Protein AF-A0A9E4CDS3-F1 (afdb_monomer_lite)

Foldseek 3Di:
DDDDPPDDDPDDVVVVVVVVVVVVVVCVVVVVCCVVVVVPPDPVNDDDDDPVVVVVVVVPDD

pLDDT: mean 88.7, std 12.11, range [45.22, 97.19]

Secondary structure (DSSP, 8-state):
----TT------HHHHHHHHHHHHHHHHHHHHHHHHTT-SS-GGG-----HHHHHHHHTT--

Sequence (62 aa):
MLSIRHSKTYRNFAAAYARLQQERIAVSPEFVADVEDGVYPAAEHIVSIDDHEFNAFLAQVK

Structure (mmCIF, N/CA/C/O backbone):
data_AF-A0A9E4CDS3-F1
#
_entry.id   AF-A0A9E4CDS3-F1
#
loop_
_atom_site.group_PDB
_atom_site.id
_atom_site.type_symbol
_atom_site.label_atom_id
_atom_site.label_alt_id
_atom_site.label_comp_id
_atom_site.label_asym_id
_atom_site.label_entity_id
_atom_site.label_seq_id
_atom_site.pdbx_PDB_ins_code
_atom_site.Cartn_x
_atom_site.Cartn_y
_atom_site.Cartn_z
_atom_site.occupancy
_atom_site.B_iso_or_equiv
_atom_site.auth_seq_id
_atom_site.auth_comp_id
_atom_site.auth_asym_id
_atom_site.auth_atom_id
_atom_site.pdbx_PDB_model_num
ATOM 1 N N . MET A 1 1 ? 22.617 13.340 -28.108 1.00 45.22 1 MET A N 1
ATOM 2 C CA . MET A 1 1 ? 23.270 13.131 -26.798 1.00 45.22 1 MET A CA 1
ATOM 3 C C . MET A 1 1 ? 24.658 12.566 -27.064 1.00 45.22 1 MET A C 1
ATOM 5 O O . MET A 1 1 ? 24.771 11.420 -27.477 1.00 45.22 1 MET A O 1
ATOM 9 N N . LEU A 1 2 ? 25.691 13.411 -26.995 1.00 50.25 2 LEU A N 1
ATOM 10 C CA . LEU A 1 2 ? 27.066 13.029 -27.327 1.00 50.25 2 LEU A CA 1
ATOM 11 C C . LEU A 1 2 ? 27.591 12.110 -26.213 1.00 50.25 2 LEU A C 1
ATOM 13 O O . LEU A 1 2 ? 27.875 12.578 -25.114 1.00 50.25 2 LEU A O 1
ATOM 17 N N . SER A 1 3 ? 27.671 10.804 -26.467 1.00 56.47 3 SER A N 1
ATOM 18 C CA . SER A 1 3 ? 28.372 9.899 -25.555 1.00 56.47 3 SER A CA 1
ATOM 19 C C . SER A 1 3 ? 29.873 10.116 -25.731 1.00 56.47 3 SER A C 1
ATOM 21 O O . SER A 1 3 ? 30.405 10.038 -26.841 1.00 56.47 3 SER A O 1
ATOM 23 N N . ILE A 1 4 ? 30.553 10.450 -24.639 1.00 60.59 4 ILE A N 1
ATOM 24 C CA . ILE A 1 4 ? 32.011 10.544 -24.570 1.00 60.59 4 ILE A CA 1
ATOM 25 C C . ILE A 1 4 ? 32.544 9.159 -24.962 1.00 60.59 4 ILE A C 1
ATOM 27 O O . ILE A 1 4 ? 32.155 8.176 -24.337 1.00 60.59 4 ILE A O 1
ATOM 31 N N . ARG A 1 5 ? 33.407 9.051 -25.986 1.00 66.44 5 ARG A N 1
ATOM 32 C CA . ARG A 1 5 ? 33.809 7.774 -26.639 1.00 66.44 5 ARG A CA 1
ATOM 33 C C . ARG A 1 5 ? 34.437 6.701 -25.718 1.00 66.44 5 ARG A C 1
ATOM 35 O O . ARG A 1 5 ? 34.827 5.648 -26.207 1.00 66.44 5 ARG A O 1
ATOM 42 N N . HIS A 1 6 ? 34.527 6.944 -24.411 1.00 67.12 6 HIS A N 1
ATOM 43 C CA . HIS A 1 6 ? 35.165 6.076 -23.421 1.00 67.12 6 HIS A CA 1
ATOM 44 C C . HIS A 1 6 ? 34.301 5.763 -22.184 1.00 67.12 6 HIS A C 1
ATOM 46 O O . HIS A 1 6 ? 34.787 5.094 -21.274 1.00 67.12 6 HIS A O 1
ATOM 52 N N . SER A 1 7 ? 33.039 6.205 -22.093 1.00 68.06 7 SER A N 1
ATOM 53 C CA . SER A 1 7 ? 32.202 5.824 -20.944 1.00 68.06 7 SER A CA 1
ATOM 54 C C . SER A 1 7 ? 31.657 4.402 -21.122 1.00 68.06 7 SER A C 1
ATOM 56 O O . SER A 1 7 ? 30.785 4.167 -21.960 1.00 68.06 7 SER A O 1
ATOM 58 N N . LYS A 1 8 ? 32.149 3.440 -20.333 1.00 79.00 8 LYS A N 1
ATOM 59 C CA . LYS A 1 8 ? 31.594 2.079 -20.279 1.00 79.00 8 LYS A CA 1
ATOM 60 C C . LYS A 1 8 ? 30.416 2.033 -19.306 1.00 79.00 8 LYS A C 1
ATOM 62 O O . LYS A 1 8 ? 30.601 2.137 -18.096 1.00 79.00 8 LYS A O 1
ATOM 67 N N . THR A 1 9 ? 29.207 1.847 -19.827 1.00 78.69 9 THR A N 1
ATOM 68 C CA . THR A 1 9 ? 28.012 1.621 -19.002 1.00 78.69 9 THR A CA 1
ATOM 69 C C . THR A 1 9 ? 27.946 0.157 -18.582 1.00 78.69 9 THR A C 1
ATOM 71 O O . THR A 1 9 ? 27.834 -0.733 -19.419 1.00 78.69 9 THR A O 1
ATOM 74 N N . TYR A 1 10 ? 28.006 -0.101 -17.277 1.00 85.00 10 TYR A N 1
ATOM 75 C CA . TYR A 1 10 ? 27.991 -1.465 -16.732 1.00 85.00 10 TYR A CA 1
ATOM 76 C C . TYR A 1 10 ? 26.580 -1.989 -16.441 1.00 85.00 10 TYR A C 1
ATOM 78 O O . TYR A 1 10 ? 26.330 -3.194 -16.539 1.00 85.00 10 TYR A O 1
ATOM 86 N N . ARG A 1 11 ? 25.652 -1.099 -16.075 1.00 86.62 11 ARG A N 1
ATOM 87 C CA . ARG A 1 11 ? 24.251 -1.415 -15.773 1.00 86.62 11 ARG A CA 1
ATOM 88 C C . ARG A 1 11 ? 23.353 -0.258 -16.187 1.00 86.62 11 ARG A C 1
ATOM 90 O O . ARG A 1 11 ? 23.728 0.902 -16.040 1.00 86.62 11 ARG A O 1
ATOM 97 N N . ASN A 1 12 ? 22.163 -0.591 -16.676 1.00 88.44 12 ASN A N 1
ATOM 98 C CA . ASN A 1 12 ? 21.113 0.373 -16.975 1.00 88.44 12 ASN A CA 1
ATOM 99 C C . ASN A 1 12 ? 19.990 0.228 -15.941 1.00 88.44 12 ASN A C 1
ATOM 101 O O . ASN A 1 12 ? 19.021 -0.500 -16.152 1.00 88.44 12 ASN A O 1
ATOM 105 N N . PHE A 1 13 ? 20.149 0.901 -14.804 1.00 91.12 13 PHE A N 1
ATOM 106 C CA . PHE A 1 13 ? 19.151 0.871 -13.735 1.00 91.12 13 PHE A CA 1
ATOM 107 C C . PHE A 1 13 ? 17.853 1.581 -14.117 1.00 91.12 13 PHE A C 1
ATOM 109 O O . PHE A 1 13 ? 16.804 1.193 -13.624 1.00 91.12 13 PHE A O 1
ATOM 116 N N . ALA A 1 14 ? 17.896 2.551 -15.035 1.00 93.44 14 ALA A N 1
ATOM 117 C CA . ALA A 1 14 ? 16.686 3.199 -15.534 1.00 93.44 14 ALA A CA 1
ATOM 118 C C . ALA A 1 14 ? 15.794 2.200 -16.290 1.00 93.44 14 ALA A C 1
ATOM 120 O O . ALA A 1 14 ? 14.595 2.128 -16.036 1.00 93.44 14 ALA A O 1
ATOM 121 N N . ALA A 1 15 ? 16.384 1.369 -17.155 1.00 94.31 15 ALA A N 1
ATOM 122 C CA . ALA A 1 15 ? 15.652 0.305 -17.842 1.00 94.31 15 ALA A CA 1
ATOM 123 C C . ALA A 1 15 ? 15.160 -0.787 -16.876 1.00 94.31 15 ALA A C 1
ATOM 125 O O . ALA A 1 15 ? 14.035 -1.259 -17.010 1.00 94.31 15 ALA A O 1
ATOM 126 N N . ALA A 1 16 ? 15.974 -1.165 -15.883 1.00 94.00 16 ALA A N 1
ATOM 127 C CA . ALA A 1 16 ? 15.567 -2.132 -14.862 1.00 94.00 16 ALA A CA 1
ATOM 128 C C . ALA A 1 16 ? 14.395 -1.611 -14.013 1.00 94.00 16 ALA A C 1
ATOM 130 O O . ALA A 1 16 ? 13.430 -2.332 -13.782 1.00 94.00 16 ALA A O 1
ATOM 131 N N . TYR A 1 17 ? 14.449 -0.342 -13.608 1.00 95.69 17 TYR A N 1
ATOM 132 C CA . TYR A 1 17 ? 13.378 0.316 -12.869 1.00 95.69 17 TYR A CA 1
ATOM 133 C C . TYR A 1 17 ? 12.092 0.400 -13.694 1.00 95.69 17 TYR A C 1
ATOM 135 O O . TYR A 1 17 ? 11.025 0.057 -13.196 1.00 95.69 17 TYR A O 1
ATOM 143 N N . ALA A 1 18 ? 12.190 0.786 -14.972 1.00 97.19 18 ALA A N 1
ATOM 144 C CA . ALA A 1 18 ? 11.036 0.844 -15.866 1.00 97.19 18 ALA A CA 1
ATOM 145 C C . ALA A 1 18 ? 10.345 -0.522 -15.996 1.00 97.19 18 ALA A C 1
ATOM 147 O O . ALA A 1 18 ? 9.122 -0.599 -15.902 1.00 97.19 18 ALA A O 1
ATOM 148 N N . ARG A 1 19 ? 11.125 -1.601 -16.134 1.00 96.75 19 ARG A N 1
ATOM 149 C CA . ARG A 1 19 ? 10.594 -2.967 -16.166 1.00 96.75 19 ARG A CA 1
ATOM 150 C C . ARG A 1 19 ? 9.873 -3.335 -14.865 1.00 96.75 19 ARG A C 1
ATOM 152 O O . ARG A 1 19 ? 8.731 -3.776 -14.919 1.00 96.75 19 ARG A O 1
ATOM 159 N N . LEU A 1 20 ? 10.506 -3.123 -13.709 1.00 96.31 20 LEU A N 1
ATOM 160 C CA . LEU A 1 20 ? 9.894 -3.424 -12.406 1.00 96.31 20 LEU A CA 1
ATOM 161 C C . LEU A 1 20 ? 8.604 -2.624 -12.180 1.00 96.31 20 LEU A C 1
ATOM 163 O O . LEU A 1 20 ? 7.631 -3.138 -11.635 1.00 96.31 20 LEU A O 1
ATOM 167 N N . GLN A 1 21 ? 8.570 -1.370 -12.630 1.00 96.38 21 GLN A N 1
ATOM 168 C CA . GLN A 1 21 ? 7.380 -0.537 -12.516 1.00 96.38 21 GLN A CA 1
ATOM 169 C C . GLN A 1 21 ? 6.235 -1.042 -13.406 1.00 96.38 21 GLN A C 1
ATOM 171 O O . GLN A 1 21 ? 5.080 -0.981 -12.988 1.00 96.38 21 GLN A O 1
ATOM 176 N N . GLN A 1 22 ? 6.529 -1.564 -14.600 1.00 96.62 22 GLN A N 1
ATOM 177 C CA . GLN A 1 22 ? 5.520 -2.203 -15.451 1.00 96.62 22 GLN A CA 1
ATOM 178 C C . GLN A 1 22 ? 4.968 -3.480 -14.814 1.00 96.62 22 GLN A C 1
ATOM 180 O O . GLN A 1 22 ? 3.754 -3.658 -14.783 1.00 96.62 22 GLN A O 1
ATOM 185 N N . GLU A 1 23 ? 5.839 -4.326 -14.258 1.00 94.56 23 GLU A N 1
ATOM 186 C CA . GLU A 1 23 ? 5.433 -5.541 -13.538 1.00 94.56 23 GLU A CA 1
ATOM 187 C C . GLU A 1 23 ? 4.521 -5.193 -12.346 1.00 94.56 23 GLU A C 1
ATOM 189 O O . GLU A 1 23 ? 3.448 -5.771 -12.202 1.00 94.56 23 GLU A O 1
ATOM 194 N N . ARG A 1 24 ? 4.866 -4.165 -11.557 1.00 91.62 24 ARG A N 1
ATOM 195 C CA . ARG A 1 24 ? 4.015 -3.665 -10.464 1.00 91.62 24 ARG A CA 1
ATOM 196 C C . ARG A 1 24 ? 2.636 -3.204 -10.948 1.00 91.62 24 ARG A C 1
ATOM 198 O O . ARG A 1 24 ? 1.636 -3.515 -10.310 1.00 91.62 24 ARG A O 1
ATOM 205 N N . ILE A 1 25 ? 2.573 -2.430 -12.034 1.00 94.31 25 ILE A N 1
ATOM 206 C CA . ILE A 1 25 ? 1.296 -1.939 -12.583 1.00 94.31 25 ILE A CA 1
ATOM 207 C C . ILE A 1 25 ? 0.424 -3.107 -13.037 1.00 94.31 25 ILE A C 1
ATOM 209 O O . ILE A 1 25 ? -0.780 -3.062 -12.822 1.00 94.31 25 ILE A O 1
ATOM 213 N N . ALA A 1 26 ? 1.019 -4.144 -13.630 1.00 92.00 26 ALA A N 1
ATOM 214 C CA . ALA A 1 26 ? 0.284 -5.297 -14.138 1.00 92.00 26 ALA A CA 1
ATOM 215 C C . ALA A 1 26 ? -0.400 -6.123 -13.033 1.00 92.00 26 ALA A C 1
ATOM 217 O O . ALA A 1 26 ? -1.461 -6.680 -13.288 1.00 92.00 26 ALA A O 1
ATOM 218 N N . VAL A 1 27 ? 0.180 -6.174 -11.828 1.00 85.69 27 VAL A N 1
ATOM 219 C CA . VAL A 1 27 ? -0.358 -6.915 -10.663 1.00 85.69 27 VAL A CA 1
ATOM 220 C C . VAL A 1 27 ? -1.260 -6.036 -9.784 1.00 85.69 27 VAL A C 1
ATOM 222 O O . VAL A 1 27 ? -2.106 -6.524 -9.045 1.00 85.69 27 VAL A O 1
ATOM 225 N N . SER A 1 28 ? -1.150 -4.709 -9.905 1.00 85.25 28 SER A N 1
ATOM 226 C CA . SER A 1 28 ? -1.984 -3.757 -9.162 1.00 85.25 28 SER A CA 1
ATOM 227 C C . SER A 1 28 ? -3.510 -3.965 -9.265 1.00 85.25 28 SER A C 1
ATOM 229 O O . SER A 1 28 ? -4.176 -3.600 -8.297 1.00 85.25 28 SER A O 1
ATOM 231 N N . PRO A 1 29 ? -4.096 -4.498 -10.361 1.00 90.56 29 PRO A N 1
ATOM 232 C CA . PRO A 1 29 ? -5.537 -4.731 -10.446 1.00 90.56 29 PRO A CA 1
ATOM 233 C C . PRO A 1 29 ? -6.061 -5.749 -9.435 1.00 90.56 29 PRO A C 1
ATOM 235 O O . PRO A 1 29 ? -7.211 -5.636 -9.040 1.00 90.56 29 PRO A O 1
ATOM 238 N N . GLU A 1 30 ? -5.240 -6.704 -8.990 1.00 89.25 30 GLU A N 1
ATOM 239 C CA . GLU A 1 30 ? -5.646 -7.707 -7.995 1.00 89.25 30 GLU A CA 1
ATOM 240 C C . GLU A 1 30 ? -5.975 -7.031 -6.659 1.00 89.25 30 GLU A C 1
ATOM 242 O O . GLU A 1 30 ? -7.046 -7.231 -6.102 1.00 89.25 30 GLU A O 1
ATOM 247 N N . PHE A 1 31 ? -5.110 -6.115 -6.212 1.00 89.56 31 PHE A N 1
ATOM 248 C CA . PHE A 1 31 ? -5.369 -5.307 -5.020 1.00 89.56 31 PHE A CA 1
ATOM 249 C C . PHE A 1 31 ? -6.586 -4.386 -5.185 1.00 89.56 31 PHE A C 1
ATOM 251 O O . PHE A 1 31 ? -7.340 -4.183 -4.239 1.00 89.56 31 PHE A O 1
ATOM 258 N N . VAL A 1 32 ? -6.777 -3.804 -6.375 1.00 93.25 32 VAL A N 1
ATOM 259 C CA . VAL A 1 32 ? -7.954 -2.962 -6.647 1.00 93.25 32 VAL A CA 1
ATOM 260 C C . VAL A 1 32 ? -9.231 -3.791 -6.551 1.00 93.25 32 VAL A C 1
ATOM 262 O O . VAL A 1 32 ? -10.162 -3.356 -5.883 1.00 93.25 32 VAL A O 1
ATOM 265 N N . ALA A 1 33 ? -9.249 -4.984 -7.146 1.00 95.12 33 ALA A N 1
ATOM 266 C CA . ALA A 1 33 ? -10.378 -5.902 -7.061 1.00 95.12 33 ALA A CA 1
ATOM 267 C C . ALA A 1 33 ? -10.668 -6.297 -5.607 1.00 95.12 33 ALA A C 1
ATOM 269 O O . ALA A 1 33 ? -11.810 -6.198 -5.176 1.00 95.12 33 ALA A O 1
ATOM 270 N N . ASP A 1 34 ? -9.642 -6.623 -4.814 1.00 94.75 34 ASP A N 1
ATOM 271 C CA . ASP A 1 34 ? -9.825 -6.942 -3.393 1.00 94.75 34 ASP A CA 1
ATOM 272 C C . ASP A 1 34 ? -10.471 -5.786 -2.607 1.00 94.75 34 ASP A C 1
ATOM 274 O O . ASP A 1 34 ? -11.265 -6.025 -1.697 1.00 94.75 34 ASP A O 1
ATOM 278 N N . VAL A 1 35 ? -10.148 -4.531 -2.940 1.00 94.00 35 VAL A N 1
ATOM 279 C CA . VAL A 1 35 ? -10.757 -3.343 -2.318 1.00 94.00 35 VAL A CA 1
ATOM 280 C C . VAL A 1 35 ? -12.190 -3.125 -2.807 1.00 94.00 35 VAL A C 1
ATOM 282 O O . VAL A 1 35 ? -13.071 -2.841 -1.997 1.00 94.00 35 VAL A O 1
ATOM 285 N N . GLU A 1 36 ? -12.433 -3.242 -4.113 1.00 95.88 36 GLU A N 1
ATOM 286 C CA . GLU A 1 36 ? -13.761 -3.053 -4.714 1.00 95.88 36 GLU A CA 1
ATOM 287 C C . GLU A 1 36 ? -14.758 -4.125 -4.253 1.00 95.88 36 GLU A C 1
ATOM 289 O O . GLU A 1 36 ? -15.905 -3.804 -3.939 1.00 95.88 36 GLU A O 1
ATOM 294 N N . ASP A 1 37 ? -14.302 -5.371 -4.126 1.00 96.38 37 ASP A N 1
ATOM 295 C CA . ASP A 1 37 ? -15.099 -6.506 -3.658 1.00 96.38 37 ASP A CA 1
ATOM 296 C C . ASP A 1 37 ? -15.191 -6.576 -2.121 1.00 96.38 37 ASP A C 1
ATOM 298 O O . ASP A 1 37 ? -15.886 -7.432 -1.568 1.00 96.38 37 ASP A O 1
ATOM 302 N N . GLY A 1 38 ? -14.503 -5.677 -1.406 1.00 93.62 38 GLY A N 1
ATOM 303 C CA . GLY A 1 38 ? -14.504 -5.611 0.058 1.00 93.62 38 GLY A CA 1
ATOM 304 C C . GLY A 1 38 ? -13.779 -6.772 0.748 1.00 93.62 38 GLY A C 1
ATOM 305 O O . GLY A 1 38 ? -13.966 -6.985 1.945 1.00 93.62 38 GLY A O 1
ATOM 306 N N . VAL A 1 39 ? -12.955 -7.526 0.014 1.00 95.94 39 VAL A N 1
ATOM 307 C CA . VAL A 1 39 ? -12.075 -8.579 0.547 1.00 95.94 39 VAL A CA 1
ATOM 308 C C . VAL A 1 39 ? -10.964 -7.965 1.399 1.00 95.94 39 VAL A C 1
ATOM 310 O O . VAL A 1 39 ? -10.600 -8.504 2.447 1.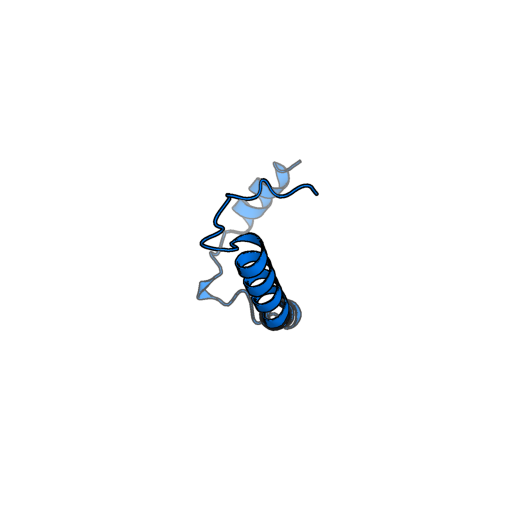00 95.94 39 VAL A O 1
ATOM 313 N N . TYR A 1 40 ? -10.436 -6.821 0.965 1.00 92.44 40 TYR A N 1
ATOM 314 C CA . TYR A 1 40 ? -9.468 -6.033 1.711 1.00 92.44 40 TYR A CA 1
ATOM 315 C C . TYR A 1 40 ? -10.093 -4.714 2.204 1.00 92.44 40 TYR A C 1
ATOM 317 O O . TYR A 1 40 ? -10.720 -4.004 1.416 1.00 92.44 40 TYR A O 1
ATOM 325 N N . PRO A 1 41 ? -9.865 -4.320 3.474 1.00 94.69 41 PRO A N 1
ATOM 326 C CA . PRO A 1 41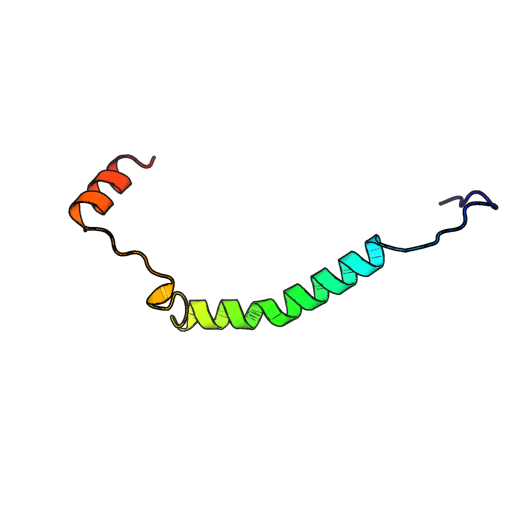 ? -9.069 -5.021 4.483 1.00 94.69 41 PRO A CA 1
ATOM 327 C C . PRO A 1 41 ? -9.783 -6.242 5.085 1.00 94.69 41 PRO A C 1
ATOM 329 O O . PRO A 1 41 ? -10.942 -6.171 5.481 1.00 94.69 41 PRO A O 1
ATOM 332 N N . ALA A 1 42 ? -9.044 -7.346 5.225 1.00 94.25 42 ALA A N 1
ATOM 333 C CA . ALA A 1 42 ? -9.457 -8.492 6.036 1.00 94.25 42 ALA A CA 1
ATOM 334 C C . ALA A 1 42 ? -9.415 -8.157 7.539 1.00 94.25 42 ALA A C 1
ATOM 336 O O . ALA A 1 42 ? -8.778 -7.186 7.949 1.00 94.25 42 ALA A O 1
ATOM 337 N N . ALA A 1 43 ? -10.042 -8.986 8.377 1.00 93.25 43 ALA A N 1
ATOM 338 C CA . ALA A 1 43 ? -10.145 -8.738 9.818 1.00 93.25 43 ALA A CA 1
ATOM 339 C C . ALA A 1 43 ? -8.779 -8.557 10.511 1.00 93.25 43 ALA A C 1
ATOM 341 O O . ALA A 1 43 ? -8.652 -7.685 11.365 1.00 93.25 43 ALA A O 1
ATOM 342 N N . GLU A 1 44 ? -7.740 -9.307 10.119 1.00 93.62 44 GLU A N 1
ATOM 343 C CA . GLU A 1 44 ? -6.380 -9.127 10.660 1.00 93.62 44 GLU A CA 1
ATOM 344 C C . GLU A 1 44 ? -5.716 -7.789 10.288 1.00 93.62 44 GLU A C 1
ATOM 346 O O . GLU A 1 44 ? -4.742 -7.383 10.920 1.00 93.62 44 GLU A O 1
ATOM 351 N N . HIS A 1 45 ? -6.240 -7.096 9.276 1.00 94.12 45 HIS A N 1
ATOM 352 C CA . HIS A 1 45 ? -5.770 -5.787 8.828 1.00 94.12 45 HIS A CA 1
ATOM 353 C C . HIS A 1 45 ? -6.584 -4.633 9.430 1.00 94.12 45 HIS A C 1
ATOM 355 O O . HIS A 1 45 ? -6.315 -3.470 9.126 1.00 94.12 45 HIS A O 1
ATOM 361 N N . ILE A 1 46 ? -7.570 -4.932 10.283 1.00 93.25 46 ILE A N 1
ATOM 362 C CA . ILE A 1 46 ? -8.433 -3.946 10.930 1.00 93.25 46 ILE A CA 1
ATOM 363 C C . ILE A 1 46 ? -8.094 -3.886 12.418 1.00 93.25 46 ILE A C 1
ATOM 365 O O . ILE A 1 46 ? -8.208 -4.869 13.147 1.00 93.25 46 ILE A O 1
ATOM 369 N N . VAL A 1 47 ? -7.731 -2.695 12.891 1.00 93.50 47 VAL A N 1
ATOM 370 C CA . VAL A 1 47 ? -7.645 -2.398 14.324 1.00 93.50 47 VAL A CA 1
ATOM 371 C C . VAL A 1 47 ? -8.936 -1.699 14.729 1.00 93.50 47 VAL A C 1
ATOM 373 O O . VAL A 1 47 ? -9.217 -0.599 14.257 1.00 93.50 47 VAL A O 1
ATOM 376 N N . SER A 1 48 ? -9.735 -2.343 15.581 1.00 92.38 48 SER A N 1
ATOM 377 C CA . SER A 1 48 ? -10.990 -1.770 16.071 1.00 92.38 48 SER A CA 1
ATOM 378 C C . SER A 1 48 ? -10.737 -0.548 16.954 1.00 92.38 48 SER A C 1
ATOM 380 O O . SER A 1 48 ? -9.821 -0.555 17.779 1.00 92.38 48 SER A O 1
ATOM 382 N N . ILE A 1 49 ? -11.604 0.450 16.840 1.00 94.75 49 ILE A N 1
ATOM 383 C CA . ILE A 1 49 ? -11.652 1.630 17.703 1.00 94.75 49 ILE A CA 1
ATOM 384 C C . ILE A 1 49 ? -13.068 1.770 18.267 1.00 94.75 49 ILE A C 1
ATOM 386 O O . ILE A 1 49 ? -14.028 1.353 17.623 1.00 94.75 49 ILE A O 1
ATOM 390 N N . ASP A 1 50 ? -13.189 2.321 19.473 1.00 96.38 50 ASP A N 1
ATOM 391 C CA . ASP A 1 50 ? -14.488 2.682 20.038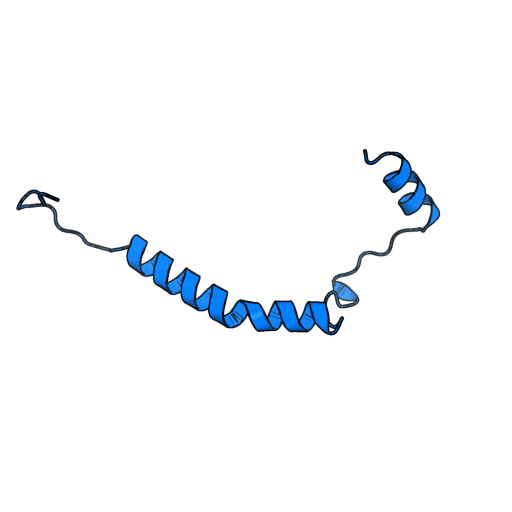 1.00 96.38 50 ASP A CA 1
ATOM 392 C C . ASP A 1 50 ? -15.101 3.874 19.280 1.00 96.38 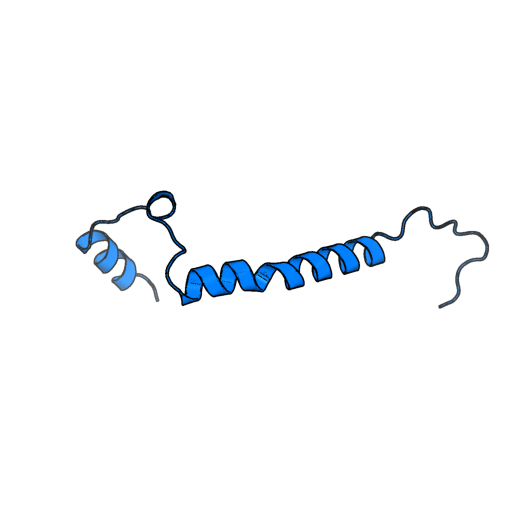50 ASP A C 1
ATOM 394 O O . ASP A 1 50 ? -14.407 4.844 18.957 1.00 96.38 50 ASP A O 1
ATOM 398 N N . ASP A 1 51 ? -16.406 3.817 19.011 1.00 95.44 51 ASP A N 1
ATOM 399 C CA . ASP A 1 51 ? -17.103 4.834 18.219 1.00 95.44 51 ASP A CA 1
ATOM 400 C C . ASP A 1 51 ? -17.046 6.229 18.863 1.00 95.44 51 ASP A C 1
ATOM 402 O O . ASP A 1 51 ? -17.010 7.236 18.151 1.00 95.44 51 ASP A O 1
ATOM 406 N N . HIS A 1 52 ? -17.019 6.335 20.196 1.00 96.56 52 HIS A N 1
ATOM 407 C CA . HIS A 1 52 ? -16.889 7.625 20.877 1.00 96.56 52 HIS A CA 1
ATOM 408 C C . HIS A 1 52 ? -15.531 8.267 20.578 1.00 96.56 52 HIS A C 1
ATOM 410 O O . HIS A 1 52 ? -15.469 9.440 20.203 1.00 96.56 52 HIS A O 1
ATOM 416 N N . GLU A 1 53 ? -14.455 7.487 20.689 1.00 96.12 53 GLU A N 1
ATOM 417 C CA . GLU A 1 53 ? -13.093 7.940 20.390 1.00 96.12 53 GLU A CA 1
ATOM 418 C C . GLU A 1 53 ? -12.942 8.320 18.912 1.00 96.12 53 GLU A C 1
ATOM 420 O O . GLU A 1 53 ? -12.370 9.364 18.591 1.00 96.12 53 GLU A O 1
ATOM 425 N N . PHE A 1 54 ? -13.516 7.528 18.001 1.00 95.12 54 PHE A N 1
ATOM 426 C CA . PHE A 1 54 ? -13.500 7.832 16.570 1.00 95.12 54 PHE A CA 1
ATOM 427 C C . PHE A 1 54 ? -14.218 9.150 16.245 1.00 95.12 54 PHE A C 1
ATOM 429 O O . PHE A 1 54 ? -13.679 9.999 15.531 1.00 95.12 54 PHE A O 1
ATOM 436 N N . ASN A 1 55 ? -15.406 9.371 16.816 1.00 96.38 55 ASN A N 1
ATOM 437 C CA . ASN A 1 55 ? -16.162 10.609 16.620 1.00 96.38 55 ASN A CA 1
ATOM 438 C C . ASN A 1 55 ? -15.445 11.829 17.221 1.00 96.38 55 ASN A C 1
ATOM 440 O O . ASN A 1 55 ? -15.410 12.896 16.602 1.00 96.38 55 ASN A O 1
ATOM 444 N N . ALA A 1 56 ? -14.837 11.675 18.402 1.00 96.44 56 ALA A N 1
ATOM 445 C CA . ALA A 1 56 ? -14.040 12.723 19.030 1.00 96.44 56 ALA A CA 1
ATOM 446 C C . ALA A 1 56 ? -12.807 13.095 18.189 1.00 96.44 56 ALA A C 1
ATOM 448 O O . ALA A 1 56 ? -12.474 14.279 18.092 1.00 96.44 56 ALA A O 1
ATOM 449 N N . PHE A 1 57 ? -12.159 12.109 17.555 1.00 95.06 57 PHE A N 1
ATOM 450 C CA . PHE A 1 57 ? -11.066 12.332 16.609 1.00 95.06 57 PHE A CA 1
ATOM 451 C C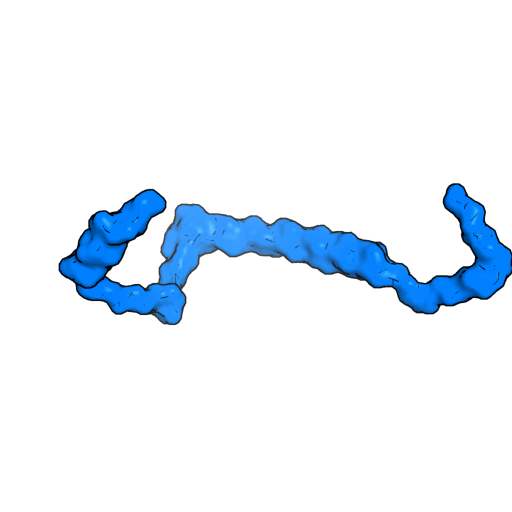 . PHE A 1 57 ? -11.541 13.097 15.368 1.00 95.06 57 PHE A C 1
ATOM 453 O O . PHE A 1 57 ? -10.966 14.133 15.035 1.00 95.06 57 PHE A O 1
ATOM 46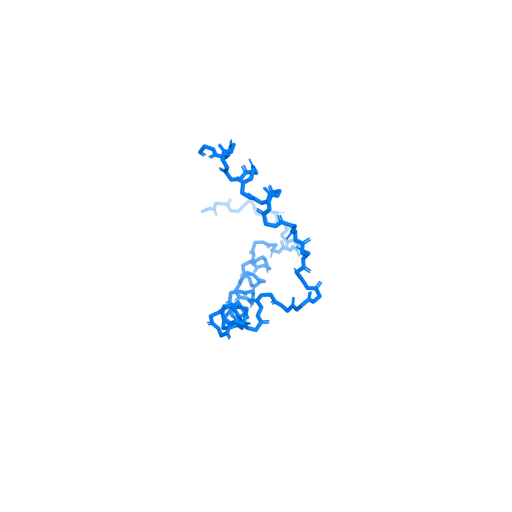0 N N . LEU A 1 58 ? -12.615 12.643 14.711 1.00 95.81 58 LEU A N 1
ATOM 461 C CA . LEU A 1 58 ? -13.133 13.285 13.496 1.00 95.81 58 LEU A CA 1
ATOM 462 C C . LEU A 1 58 ? -13.546 14.744 13.716 1.00 95.81 58 LEU A C 1
ATOM 464 O O . LEU A 1 58 ? -13.307 15.574 12.846 1.00 95.81 58 LEU A O 1
ATOM 468 N N . ALA A 1 59 ? -14.094 15.086 14.885 1.00 95.75 59 ALA A N 1
ATOM 469 C CA . ALA A 1 59 ? -14.438 16.468 15.231 1.00 95.75 59 ALA A CA 1
ATOM 470 C C . ALA A 1 59 ? -13.220 17.418 15.292 1.00 95.75 59 ALA A C 1
ATOM 472 O O . ALA A 1 59 ? -13.386 18.639 15.279 1.00 95.75 59 ALA A O 1
ATOM 473 N N . GLN A 1 60 ? -12.004 16.873 15.378 1.00 93.94 60 GLN A N 1
ATOM 474 C CA . GLN A 1 60 ? -10.752 17.630 15.454 1.00 93.94 60 GLN A CA 1
ATOM 475 C C . GLN A 1 60 ? -9.994 17.680 14.120 1.00 93.94 60 GLN A C 1
ATOM 477 O O . GLN A 1 60 ? -9.084 18.502 13.971 1.00 93.94 60 GLN A O 1
ATOM 482 N N . VAL A 1 61 ? -10.353 16.834 13.150 1.00 90.69 61 VAL A N 1
ATOM 483 C CA . VAL A 1 61 ? -9.767 16.849 11.804 1.00 90.69 61 VAL A CA 1
ATOM 484 C C . VAL A 1 61 ? -10.421 17.977 10.999 1.00 90.69 61 VAL A C 1
ATOM 486 O O . VAL A 1 61 ? -11.640 18.023 10.866 1.00 90.69 61 VAL A O 1
ATOM 489 N N . LYS A 1 62 ? -9.606 18.915 10.503 1.00 63.97 62 LYS A N 1
ATOM 490 C CA . LYS A 1 62 ? -10.037 20.041 9.657 1.00 63.97 62 LYS A CA 1
ATOM 491 C C . LYS A 1 62 ? -10.006 19.692 8.179 1.00 63.97 62 LYS A C 1
ATOM 493 O O . LYS A 1 62 ? -9.033 19.018 7.775 1.00 63.97 62 LYS A O 1
#

Radius of gyration: 23.19 Å; chains: 1; bounding box: 52×29×48 Å